Protein AF-A0A7W1MX63-F1 (afdb_monomer_lite)

Radius of gyration: 21.98 Å; chains: 1; bounding box: 81×30×54 Å

Structure (mmCIF, N/CA/C/O backbone):
data_AF-A0A7W1MX63-F1
#
_entry.id   AF-A0A7W1MX63-F1
#
loop_
_atom_site.group_PDB
_atom_site.id
_atom_site.type_symbol
_atom_site.label_atom_id
_atom_site.label_alt_id
_atom_site.label_comp_id
_atom_site.label_asym_id
_atom_site.label_entity_id
_atom_site.label_seq_id
_atom_site.pdbx_PDB_ins_code
_atom_site.Cartn_x
_atom_site.Cartn_y
_atom_site.Cartn_z
_atom_site.occupancy
_atom_site.B_iso_or_equiv
_atom_site.auth_seq_id
_atom_site.auth_comp_id
_atom_site.auth_asym_id
_atom_site.auth_atom_id
_atom_site.pdbx_PDB_model_num
ATOM 1 N N . MET A 1 1 ? -52.828 15.210 -27.576 1.00 44.75 1 MET A N 1
ATOM 2 C CA . MET A 1 1 ? -51.538 14.901 -28.230 1.00 44.75 1 MET A CA 1
ATOM 3 C C . MET A 1 1 ? -50.429 15.650 -27.501 1.00 44.75 1 MET A C 1
ATOM 5 O O . MET A 1 1 ? -50.121 16.774 -27.858 1.00 44.75 1 MET A O 1
ATOM 9 N N . THR A 1 2 ? -49.878 15.075 -26.434 1.00 44.41 2 THR A N 1
ATOM 10 C CA . THR A 1 2 ? -48.721 15.633 -25.712 1.00 44.41 2 THR A CA 1
ATOM 11 C C . THR A 1 2 ? -47.810 14.470 -25.340 1.00 44.41 2 THR A C 1
ATOM 13 O O . THR A 1 2 ? -47.939 13.850 -24.288 1.00 44.41 2 THR A O 1
ATOM 16 N N . SER A 1 3 ? -46.927 14.113 -26.271 1.00 51.38 3 SER A N 1
ATOM 17 C CA . SER A 1 3 ? -45.880 13.119 -26.062 1.00 51.38 3 SER A CA 1
ATOM 18 C C . SER A 1 3 ? -44.872 13.672 -25.058 1.00 51.38 3 SER A C 1
ATOM 20 O O . SER A 1 3 ? -44.041 14.517 -25.395 1.00 51.38 3 SER A O 1
ATOM 22 N N . ARG A 1 4 ? -44.948 13.215 -23.807 1.00 51.06 4 ARG A N 1
ATOM 23 C CA . ARG A 1 4 ? -43.861 13.406 -22.847 1.00 51.06 4 ARG A CA 1
ATOM 24 C C . ARG A 1 4 ? -42.685 12.553 -23.316 1.00 51.06 4 ARG A C 1
ATOM 26 O O . ARG A 1 4 ? -42.723 11.334 -23.194 1.00 51.06 4 ARG A O 1
ATOM 33 N N . LEU A 1 5 ? -41.667 13.201 -23.875 1.00 55.06 5 LEU A N 1
ATOM 34 C CA . LEU A 1 5 ? -40.335 12.626 -24.033 1.00 55.06 5 LEU A CA 1
ATOM 35 C C . LEU A 1 5 ? -39.813 12.299 -22.630 1.00 55.06 5 LEU A C 1
ATOM 37 O O . LEU A 1 5 ? -39.314 13.169 -21.919 1.00 55.06 5 LEU A O 1
ATOM 41 N N . ALA A 1 6 ? -40.000 11.053 -22.205 1.00 54.88 6 ALA A N 1
ATOM 42 C CA . ALA A 1 6 ? -39.314 10.496 -21.056 1.00 54.88 6 ALA A CA 1
ATOM 43 C C . ALA A 1 6 ? -37.842 10.345 -21.451 1.00 54.88 6 ALA A C 1
ATOM 45 O O . ALA A 1 6 ? -37.455 9.348 -22.053 1.00 54.88 6 ALA A O 1
ATOM 46 N N . MET A 1 7 ? -37.028 11.371 -21.191 1.00 59.34 7 MET A N 1
ATOM 47 C CA . MET A 1 7 ? -35.582 11.200 -21.277 1.00 59.34 7 MET A CA 1
ATOM 48 C C . MET A 1 7 ? -35.195 10.131 -20.249 1.00 59.34 7 MET A C 1
ATOM 50 O O . MET A 1 7 ? -35.542 10.292 -19.073 1.00 59.34 7 MET A O 1
ATOM 54 N N . PRO A 1 8 ? -34.511 9.041 -20.641 1.00 63.66 8 PRO A N 1
ATOM 55 C CA . PRO A 1 8 ? -33.882 8.181 -19.659 1.00 63.66 8 PRO A CA 1
ATOM 56 C C . PRO A 1 8 ? -32.870 9.062 -18.936 1.00 63.66 8 PRO A C 1
ATOM 58 O O . PRO A 1 8 ? -31.975 9.631 -19.559 1.00 63.66 8 PRO A O 1
ATOM 61 N N . VAL A 1 9 ? -33.061 9.259 -17.634 1.00 65.06 9 VAL A N 1
ATOM 62 C CA . VAL A 1 9 ? -32.111 10.001 -16.810 1.00 65.06 9 VAL A CA 1
ATOM 63 C C . VAL A 1 9 ? -30.852 9.142 -16.765 1.00 65.06 9 VAL A C 1
ATOM 65 O O . VAL A 1 9 ? -30.751 8.221 -15.956 1.00 65.06 9 VAL A O 1
ATOM 68 N N . VAL A 1 10 ? -29.941 9.361 -17.716 1.00 65.69 10 VAL A N 1
ATOM 69 C CA . VAL A 1 10 ? -28.659 8.662 -17.772 1.00 65.69 10 VAL A CA 1
ATOM 70 C C . VAL A 1 10 ? -27.936 9.039 -16.492 1.00 65.69 10 VAL A C 1
ATOM 72 O O . VAL A 1 10 ? -27.539 10.190 -16.306 1.00 65.69 10 VAL A O 1
ATOM 75 N N . ARG A 1 11 ? -27.841 8.090 -15.561 1.00 77.38 11 ARG A N 1
ATOM 76 C CA . ARG A 1 11 ? -27.135 8.333 -14.309 1.00 77.38 11 ARG A CA 1
ATOM 77 C C . ARG A 1 11 ? -25.667 8.610 -14.615 1.00 77.38 11 ARG A C 1
ATOM 79 O O . ARG A 1 11 ? -25.066 7.928 -15.445 1.00 77.38 11 ARG A O 1
ATOM 86 N N . LEU A 1 12 ? -25.107 9.599 -13.921 1.00 79.69 12 LEU A N 1
ATOM 87 C CA . LEU A 1 12 ? -23.727 10.064 -14.085 1.00 79.69 12 LEU A CA 1
ATOM 88 C C . LEU A 1 12 ? -22.713 8.905 -14.038 1.00 79.69 12 LEU A C 1
ATOM 90 O O . LEU A 1 12 ? -21.753 8.903 -14.803 1.00 79.69 12 LEU A O 1
ATOM 94 N N . GLU A 1 13 ? -22.980 7.886 -13.216 1.00 81.31 13 GLU A N 1
ATOM 95 C CA . GLU A 1 13 ? -22.188 6.653 -13.112 1.00 81.31 13 GLU A CA 1
ATOM 96 C C . GLU A 1 13 ? -21.976 5.937 -14.458 1.00 81.31 13 GLU A C 1
ATOM 98 O O . GLU A 1 13 ? -20.852 5.549 -14.773 1.00 81.31 13 GLU A O 1
ATOM 103 N N . TYR A 1 14 ? -23.003 5.835 -15.307 1.00 84.06 14 TYR A N 1
ATOM 104 C CA . TYR A 1 14 ? -22.885 5.170 -16.611 1.00 84.06 14 TYR A CA 1
ATOM 105 C C . TYR A 1 14 ? -22.049 5.975 -17.605 1.00 84.06 14 TYR A C 1
ATOM 107 O O . TYR A 1 14 ? -21.337 5.402 -18.428 1.00 84.06 14 TYR A O 1
ATOM 115 N N . LEU A 1 15 ? -22.116 7.305 -17.519 1.00 84.12 15 LEU A N 1
ATOM 116 C CA . LEU A 1 15 ? -21.371 8.203 -18.398 1.00 84.12 15 LEU A CA 1
ATOM 117 C C . LEU A 1 15 ? -19.870 8.141 -18.077 1.00 84.12 15 LEU A C 1
ATOM 119 O O . LEU A 1 15 ? -19.050 8.054 -18.988 1.00 84.12 15 LEU A O 1
ATOM 123 N N . VAL A 1 16 ? -19.517 8.084 -16.787 1.00 84.12 16 VAL A N 1
ATOM 124 C CA . VAL A 1 16 ? -18.129 7.901 -16.331 1.00 84.12 16 VAL A CA 1
ATOM 125 C C . VAL A 1 16 ? -17.561 6.568 -16.821 1.00 84.12 16 VAL A C 1
ATOM 127 O O . VAL A 1 16 ? -16.471 6.545 -17.391 1.00 84.12 16 VAL A O 1
ATOM 130 N N . VAL A 1 17 ? -18.311 5.470 -16.672 1.00 84.81 17 VAL A N 1
ATOM 131 C CA . VAL A 1 17 ? -17.879 4.143 -17.147 1.00 84.81 17 VAL A CA 1
ATOM 132 C C . VAL A 1 17 ? -17.703 4.125 -18.668 1.00 84.81 17 VAL A C 1
ATOM 134 O O . VAL A 1 17 ? -16.716 3.582 -19.158 1.00 84.81 17 VAL A O 1
ATOM 137 N N . ALA A 1 18 ? -18.609 4.752 -19.423 1.00 84.38 18 ALA A N 1
ATOM 138 C CA . ALA A 1 18 ? -18.530 4.799 -20.883 1.00 84.38 18 ALA A CA 1
ATOM 139 C C . ALA A 1 18 ? -17.322 5.606 -21.389 1.00 84.38 18 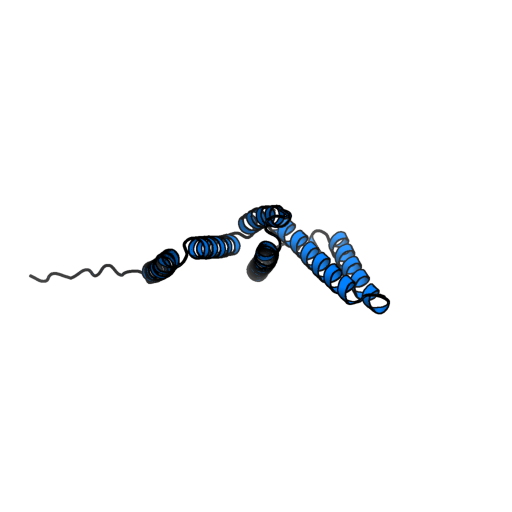ALA A C 1
ATOM 141 O O . ALA A 1 18 ? -16.619 5.158 -22.295 1.00 84.38 18 ALA A O 1
ATOM 142 N N . VAL A 1 19 ? -17.047 6.770 -20.790 1.00 86.75 19 VAL A N 1
ATOM 143 C CA . VAL A 1 19 ? -15.874 7.601 -21.123 1.00 86.75 19 VAL A CA 1
ATOM 144 C C . VAL A 1 19 ? -14.583 6.854 -20.803 1.00 86.75 19 VAL A C 1
ATOM 146 O O . VAL A 1 19 ? -13.650 6.850 -21.605 1.00 86.75 19 VAL A O 1
ATOM 149 N N . PHE A 1 20 ? -14.544 6.183 -19.653 1.00 84.69 20 PHE A N 1
ATOM 150 C CA . PHE A 1 20 ? -13.399 5.383 -19.252 1.00 84.69 20 PHE A CA 1
ATOM 151 C C . PHE A 1 20 ? -13.161 4.203 -20.209 1.00 84.69 20 PHE A C 1
ATOM 153 O O . PHE A 1 20 ? -12.045 4.014 -20.690 1.00 84.69 20 PHE A O 1
ATOM 160 N N . ALA A 1 21 ? -14.214 3.461 -20.562 1.00 85.12 21 ALA A N 1
ATOM 161 C CA . ALA A 1 21 ? -14.136 2.362 -21.523 1.00 85.12 21 ALA A CA 1
ATOM 162 C C . ALA A 1 21 ? -13.663 2.831 -22.909 1.00 85.12 21 ALA A C 1
ATOM 164 O O . ALA A 1 21 ? -12.854 2.156 -23.541 1.00 85.12 21 ALA A O 1
ATOM 165 N N . LEU A 1 22 ? -14.114 4.006 -23.363 1.00 88.12 22 LEU A N 1
ATOM 166 C CA . LEU A 1 22 ? -13.632 4.619 -24.603 1.00 88.12 22 LEU A CA 1
ATOM 167 C C . LEU A 1 22 ? -12.142 4.966 -24.530 1.00 88.12 22 LEU A C 1
ATOM 169 O O . LEU A 1 22 ? -11.412 4.662 -25.468 1.00 88.12 22 LEU A O 1
ATOM 173 N N . A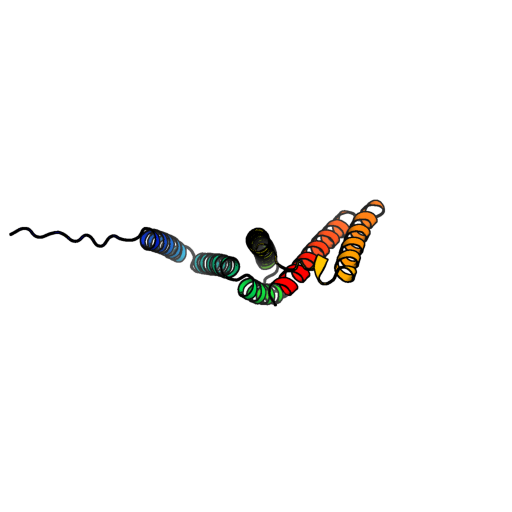LA A 1 23 ? -11.676 5.560 -23.429 1.00 85.94 23 ALA A N 1
ATOM 174 C CA . ALA A 1 23 ? -10.263 5.894 -23.251 1.00 85.94 23 ALA A CA 1
ATOM 175 C C . ALA A 1 23 ? -9.370 4.642 -23.274 1.00 85.94 23 ALA A C 1
ATOM 177 O O . ALA A 1 23 ? -8.360 4.621 -23.976 1.00 85.94 23 ALA A O 1
ATOM 178 N N . VAL A 1 24 ? -9.775 3.577 -22.573 1.00 86.62 24 VAL A N 1
ATOM 179 C CA . VAL A 1 24 ? -9.068 2.285 -22.587 1.00 86.62 24 VAL A CA 1
ATOM 180 C C . VAL A 1 24 ? -9.108 1.647 -23.979 1.00 86.62 24 VAL A C 1
ATOM 182 O O . VAL A 1 24 ? -8.089 1.146 -24.449 1.00 86.62 24 VAL A O 1
ATOM 185 N N . GLY A 1 25 ? -10.249 1.704 -24.672 1.00 84.19 25 GLY A N 1
ATOM 186 C CA . GLY A 1 25 ? -10.399 1.174 -26.030 1.00 84.19 25 GLY A CA 1
ATOM 187 C C . GLY A 1 25 ? -9.532 1.897 -27.065 1.00 84.19 25 GLY A C 1
ATOM 188 O O . GLY A 1 25 ? -8.923 1.250 -27.913 1.00 84.19 25 GLY A O 1
ATOM 189 N N . LEU A 1 26 ? -9.416 3.225 -26.973 1.00 88.62 26 LEU A N 1
ATOM 190 C CA . LEU A 1 26 ? -8.502 4.009 -27.812 1.00 88.62 26 LEU A CA 1
ATOM 191 C C . LEU A 1 26 ? -7.042 3.647 -27.537 1.00 88.62 26 LEU A C 1
ATOM 193 O O . LEU A 1 26 ? -6.252 3.500 -28.467 1.00 88.62 26 LEU A O 1
ATOM 197 N N . LEU A 1 27 ? -6.700 3.465 -26.265 1.00 86.31 27 LEU A N 1
ATOM 198 C CA . LEU A 1 27 ? -5.356 3.100 -25.844 1.00 86.31 27 LEU A CA 1
ATOM 199 C C . LEU A 1 27 ? -4.980 1.680 -26.311 1.00 86.31 27 LEU A C 1
ATOM 201 O O . LEU A 1 27 ? -3.855 1.472 -26.760 1.00 86.31 27 LEU A O 1
ATOM 205 N N . ALA A 1 28 ? -5.940 0.749 -26.339 1.00 86.88 28 ALA A N 1
ATOM 206 C CA . ALA A 1 28 ? -5.768 -0.592 -26.909 1.00 86.88 28 ALA A CA 1
ATOM 207 C C . ALA A 1 28 ? -5.492 -0.584 -28.420 1.00 86.88 28 ALA A C 1
ATOM 209 O O . ALA A 1 28 ? -4.840 -1.496 -28.926 1.00 86.88 28 ALA A O 1
ATOM 210 N N . GLY A 1 29 ? -5.965 0.440 -29.138 1.00 86.19 29 GLY A N 1
ATOM 211 C CA . GLY A 1 29 ? -5.657 0.637 -30.555 1.00 86.19 29 GLY A CA 1
ATOM 212 C C . GLY A 1 29 ? -4.213 1.077 -30.820 1.00 86.19 29 GLY A C 1
ATOM 213 O O . GLY A 1 29 ? -3.721 0.871 -31.927 1.00 86.19 29 GLY A O 1
ATOM 214 N N . VAL A 1 30 ? -3.536 1.665 -29.826 1.00 91.31 30 VAL A N 1
ATOM 215 C CA . VAL A 1 30 ? -2.129 2.092 -29.920 1.00 91.31 30 VAL A CA 1
ATOM 216 C C . VAL A 1 30 ? -1.198 0.984 -29.434 1.00 91.31 30 VAL A C 1
ATOM 218 O O . VAL A 1 30 ? -0.289 0.589 -30.158 1.00 91.31 30 VAL A O 1
ATOM 221 N N . ASP A 1 31 ? -1.436 0.479 -28.220 1.00 87.88 31 ASP A N 1
ATOM 222 C CA . ASP A 1 31 ? -0.669 -0.609 -27.617 1.00 87.88 31 ASP A CA 1
ATOM 223 C C . ASP A 1 31 ? -1.607 -1.513 -26.787 1.00 87.88 31 ASP A C 1
ATOM 225 O O . ASP A 1 31 ? -2.132 -1.089 -25.747 1.00 87.88 31 ASP A O 1
ATOM 229 N N . PRO A 1 32 ? -1.831 -2.771 -27.214 1.00 86.00 32 PRO A N 1
ATOM 230 C CA . PRO A 1 32 ? -2.732 -3.682 -26.516 1.00 86.00 32 PRO A CA 1
ATOM 231 C C . PRO A 1 32 ? -2.195 -4.111 -25.144 1.00 86.00 32 PRO A C 1
ATOM 233 O O . PRO A 1 32 ? -2.985 -4.384 -24.238 1.00 86.00 32 PRO A O 1
ATOM 236 N N . VAL A 1 33 ? -0.871 -4.157 -24.962 1.00 83.69 33 VAL A N 1
ATOM 237 C CA . VAL A 1 33 ? -0.247 -4.530 -23.687 1.00 83.69 33 VAL A CA 1
ATOM 238 C C . VAL A 1 33 ? -0.469 -3.419 -22.671 1.00 83.69 33 VAL A C 1
ATOM 240 O O . VAL A 1 33 ? -0.895 -3.691 -21.548 1.00 83.69 33 VAL A O 1
ATOM 243 N N . LEU A 1 34 ? -0.268 -2.161 -23.073 1.00 80.94 34 LEU A N 1
ATOM 244 C CA . LEU A 1 34 ? -0.479 -1.010 -22.192 1.00 80.94 34 LEU A CA 1
ATOM 245 C C . LEU A 1 34 ? -1.945 -0.925 -21.738 1.00 80.94 34 LEU A C 1
ATOM 247 O O . LEU A 1 34 ? -2.215 -0.721 -20.553 1.00 80.94 34 LEU A O 1
ATOM 251 N N . ALA A 1 35 ? -2.899 -1.173 -22.641 1.00 84.19 35 ALA A N 1
ATOM 252 C CA . ALA A 1 35 ? -4.323 -1.203 -22.298 1.00 84.19 35 ALA A CA 1
ATOM 253 C C . ALA A 1 35 ? -4.665 -2.285 -21.269 1.00 84.19 35 ALA A C 1
ATOM 255 O O . ALA A 1 35 ? -5.427 -2.038 -20.328 1.00 84.19 35 ALA A O 1
ATOM 256 N N . LEU A 1 36 ? -4.083 -3.474 -21.426 1.00 83.00 36 LEU A N 1
ATOM 257 C CA . LEU A 1 36 ? -4.279 -4.589 -20.508 1.00 83.00 36 LEU A CA 1
ATOM 258 C C . LEU A 1 36 ? -3.694 -4.281 -19.124 1.00 83.00 36 LEU A C 1
ATOM 260 O O . LEU A 1 36 ? -4.380 -4.474 -18.120 1.00 83.00 36 LEU A O 1
ATOM 264 N N . VAL A 1 37 ? -2.480 -3.726 -19.066 1.00 82.69 37 VAL A N 1
ATOM 265 C CA . VAL A 1 37 ? -1.830 -3.315 -17.810 1.00 82.69 37 VAL A CA 1
ATOM 266 C C . VAL A 1 37 ? -2.657 -2.257 -17.082 1.00 82.69 37 VAL A C 1
ATOM 268 O O . VAL A 1 37 ? -2.930 -2.413 -15.895 1.00 82.69 37 VAL A O 1
ATOM 271 N N . VAL A 1 38 ? -3.115 -1.213 -17.779 1.00 83.38 38 VAL A N 1
ATOM 272 C CA . VAL A 1 38 ? -3.933 -0.144 -17.179 1.00 83.38 38 VAL A CA 1
ATOM 273 C C . VAL A 1 38 ? -5.256 -0.690 -16.646 1.00 83.38 38 VAL A C 1
ATOM 275 O O . VAL A 1 38 ? -5.668 -0.342 -15.540 1.00 83.38 38 VAL A O 1
ATOM 278 N N . THR A 1 39 ? -5.907 -1.576 -17.400 1.00 85.75 39 THR A N 1
ATOM 279 C CA . THR A 1 39 ? -7.180 -2.183 -16.991 1.00 85.75 39 THR A CA 1
ATOM 280 C C . THR A 1 39 ? -7.009 -3.063 -15.757 1.00 85.75 39 THR A C 1
ATOM 282 O O . THR A 1 39 ? -7.792 -2.953 -14.815 1.00 85.75 39 THR A O 1
ATOM 285 N N . LEU A 1 40 ? -5.970 -3.904 -15.728 1.00 84.69 40 LEU A N 1
ATOM 286 C CA . LEU A 1 40 ? -5.665 -4.750 -14.574 1.00 84.69 40 LEU A CA 1
ATOM 287 C C . LEU A 1 40 ? -5.276 -3.923 -13.349 1.00 84.69 40 LEU A C 1
ATOM 289 O O . LEU A 1 40 ? -5.777 -4.192 -12.260 1.00 84.69 40 LEU A O 1
ATOM 293 N N . ALA A 1 41 ? -4.438 -2.898 -13.519 1.00 83.06 41 ALA A N 1
ATOM 294 C CA . ALA A 1 41 ? -4.031 -2.013 -12.433 1.00 83.06 41 ALA A CA 1
ATOM 295 C C . ALA A 1 41 ? -5.239 -1.291 -11.821 1.00 83.06 41 ALA A C 1
ATOM 297 O O . ALA A 1 41 ? -5.400 -1.273 -10.603 1.00 83.06 41 ALA A O 1
ATOM 298 N N . LEU A 1 42 ? -6.133 -0.752 -12.652 1.00 85.75 42 LEU A N 1
ATOM 299 C CA . LEU A 1 42 ? -7.347 -0.094 -12.171 1.00 85.75 42 LEU A CA 1
ATOM 300 C C . LEU A 1 42 ? -8.341 -1.078 -11.555 1.00 85.75 42 LEU A C 1
ATOM 302 O O . LEU A 1 42 ? -8.932 -0.768 -10.524 1.00 85.75 42 LEU A O 1
ATOM 306 N N . GLY A 1 43 ? -8.481 -2.278 -12.120 1.00 86.06 43 GLY A N 1
ATOM 307 C CA . GLY A 1 43 ? -9.261 -3.354 -11.513 1.00 86.06 43 GLY A CA 1
ATOM 308 C C . GLY A 1 43 ? -8.746 -3.710 -10.118 1.00 86.06 43 GLY A C 1
ATOM 309 O O . GLY A 1 43 ? -9.523 -3.734 -9.167 1.00 86.06 43 GLY A O 1
ATOM 310 N N . PHE A 1 44 ? -7.431 -3.895 -9.971 1.00 83.62 44 PHE A N 1
ATOM 311 C CA . PHE A 1 44 ? -6.788 -4.132 -8.680 1.00 83.62 44 PHE A CA 1
ATOM 312 C C . PHE A 1 44 ? -7.051 -2.989 -7.694 1.00 83.62 44 PHE A C 1
ATOM 314 O O . PHE A 1 44 ? -7.393 -3.253 -6.542 1.00 83.62 44 PHE A O 1
ATOM 321 N N . VAL A 1 45 ? -6.954 -1.731 -8.139 1.00 84.25 45 VAL A N 1
ATOM 322 C CA . VAL A 1 45 ? -7.227 -0.560 -7.292 1.00 84.25 45 VAL A CA 1
ATOM 323 C C . VAL A 1 45 ? -8.658 -0.571 -6.776 1.00 84.25 45 VAL A C 1
ATOM 325 O O . VAL A 1 45 ? -8.877 -0.461 -5.571 1.00 84.25 45 VAL A O 1
ATOM 328 N N . LEU A 1 46 ? -9.630 -0.733 -7.672 1.00 86.69 46 LEU A N 1
ATOM 329 C CA . LEU A 1 46 ? -11.046 -0.721 -7.318 1.00 86.69 46 LEU A CA 1
ATOM 330 C C . LEU A 1 46 ? -11.400 -1.875 -6.377 1.00 86.69 46 LEU A C 1
ATOM 332 O O . LEU A 1 46 ? -12.092 -1.661 -5.385 1.00 86.69 46 LEU A O 1
ATOM 336 N N . VAL A 1 47 ? -10.888 -3.077 -6.651 1.00 87.12 47 VAL A N 1
ATOM 337 C CA . VAL A 1 47 ? -11.113 -4.258 -5.808 1.00 87.12 47 VAL A CA 1
ATOM 338 C C . VAL A 1 47 ? -10.476 -4.081 -4.431 1.00 87.12 47 VAL A C 1
ATOM 340 O O . VAL A 1 47 ? -11.135 -4.332 -3.430 1.00 87.12 47 VAL A O 1
ATOM 343 N N . THR A 1 48 ? -9.239 -3.587 -4.363 1.00 83.19 48 THR A N 1
ATOM 344 C CA . THR A 1 48 ? -8.522 -3.372 -3.094 1.00 83.19 48 THR A CA 1
ATOM 345 C C . THR A 1 48 ? -9.164 -2.281 -2.238 1.00 83.19 48 THR A C 1
ATOM 347 O O . THR A 1 48 ? -9.123 -2.359 -1.012 1.00 83.19 48 THR A O 1
ATOM 350 N N . MET A 1 49 ? -9.752 -1.257 -2.867 1.00 81.06 49 MET A N 1
ATOM 351 C CA . MET A 1 49 ? -10.531 -0.218 -2.182 1.00 81.06 49 MET A CA 1
ATOM 352 C C . MET A 1 49 ? -11.890 -0.735 -1.691 1.00 81.06 49 MET A C 1
ATOM 354 O O . MET A 1 49 ? -12.396 -0.247 -0.685 1.00 81.06 49 MET A O 1
ATOM 358 N N . ALA A 1 50 ? -12.495 -1.688 -2.404 1.00 85.06 50 ALA A N 1
ATOM 359 C CA . ALA A 1 50 ? -13.781 -2.273 -2.035 1.00 85.06 50 ALA A CA 1
ATOM 360 C C . ALA A 1 50 ? -13.649 -3.315 -0.914 1.00 85.06 50 ALA A C 1
ATOM 362 O O . ALA A 1 50 ? -14.481 -3.347 -0.010 1.00 85.06 50 ALA A O 1
ATOM 363 N N . ASP A 1 51 ? -12.610 -4.151 -0.974 1.00 83.56 51 ASP A N 1
ATOM 364 C CA . ASP A 1 51 ? -12.322 -5.184 0.014 1.00 83.56 51 ASP A CA 1
ATOM 365 C C . ASP A 1 51 ? -10.804 -5.371 0.177 1.00 83.56 51 ASP A C 1
ATOM 367 O O . ASP A 1 51 ? -10.100 -5.876 -0.707 1.00 83.56 51 ASP A O 1
ATOM 371 N N . VAL A 1 52 ? -10.301 -4.978 1.350 1.00 83.88 52 VAL A N 1
ATOM 372 C CA . VAL A 1 52 ? -8.882 -5.085 1.717 1.00 83.88 52 VAL A CA 1
ATOM 373 C C . VAL A 1 52 ? -8.423 -6.549 1.719 1.00 83.88 52 VAL A C 1
ATOM 375 O O . VAL A 1 52 ? -7.278 -6.826 1.369 1.00 83.88 52 VAL A O 1
ATOM 378 N N . THR A 1 53 ? -9.303 -7.499 2.038 1.00 86.06 53 THR A N 1
ATOM 379 C CA . THR A 1 53 ? -8.996 -8.938 2.059 1.00 86.06 53 THR A CA 1
ATOM 380 C C . THR A 1 53 ? -8.700 -9.447 0.657 1.00 86.06 53 THR A C 1
ATOM 382 O O . THR A 1 53 ? -7.684 -10.104 0.428 1.00 86.06 53 THR A O 1
ATOM 385 N N . VAL A 1 54 ? -9.550 -9.098 -0.312 1.00 86.81 54 VAL A N 1
ATOM 386 C CA . VAL A 1 54 ? -9.341 -9.485 -1.713 1.00 86.81 54 VAL A CA 1
ATOM 387 C C . VAL A 1 54 ? -8.090 -8.804 -2.266 1.00 86.81 54 VAL A C 1
ATOM 389 O O . VAL A 1 54 ? -7.278 -9.455 -2.928 1.00 86.81 54 VAL A O 1
ATOM 392 N N . GLY A 1 55 ? -7.888 -7.523 -1.940 1.00 86.50 55 GLY A N 1
ATOM 393 C CA . GLY A 1 55 ? -6.667 -6.795 -2.285 1.00 86.50 55 GLY A CA 1
ATOM 394 C C . GLY A 1 55 ? -5.402 -7.458 -1.732 1.00 86.50 55 GLY A C 1
ATOM 395 O O . GLY A 1 55 ? -4.422 -7.614 -2.458 1.00 86.50 55 GLY A O 1
ATOM 396 N N . LEU A 1 56 ? -5.437 -7.927 -0.481 1.00 87.75 56 LEU A N 1
ATOM 397 C CA . LEU A 1 56 ? -4.345 -8.660 0.162 1.00 87.75 56 LEU A CA 1
ATOM 398 C C . LEU A 1 56 ? -4.060 -9.991 -0.547 1.00 87.75 56 LEU A C 1
ATOM 400 O O . LEU A 1 56 ? -2.898 -10.303 -0.807 1.00 87.75 56 LEU A O 1
ATOM 404 N N . CYS A 1 57 ? -5.095 -10.757 -0.906 1.00 88.88 57 CYS A N 1
ATOM 405 C CA . CYS A 1 57 ? -4.929 -12.006 -1.654 1.00 88.88 57 CYS A CA 1
ATOM 406 C C . CYS A 1 57 ? -4.288 -11.773 -3.029 1.00 88.88 57 CYS A C 1
ATOM 408 O O . CYS A 1 57 ? -3.372 -12.498 -3.416 1.00 88.88 57 CYS A O 1
ATOM 410 N N . LEU A 1 58 ? -4.737 -10.750 -3.763 1.00 89.00 58 LEU A N 1
ATOM 411 C CA . LEU A 1 58 ? -4.157 -10.391 -5.058 1.00 89.00 58 LEU A CA 1
ATOM 412 C C . LEU A 1 58 ? -2.715 -9.895 -4.910 1.00 89.00 58 LEU A C 1
ATOM 414 O O . LEU A 1 58 ? -1.850 -10.290 -5.689 1.00 89.00 58 LEU A O 1
ATOM 418 N N . PHE A 1 59 ? -2.436 -9.081 -3.891 1.00 88.50 59 PHE A N 1
ATOM 419 C CA . PHE A 1 59 ? -1.084 -8.620 -3.596 1.00 88.50 59 PHE A CA 1
ATOM 420 C C . PHE A 1 59 ? -0.139 -9.788 -3.290 1.00 88.50 59 PHE A C 1
ATOM 422 O O . PHE A 1 59 ? 0.967 -9.822 -3.820 1.00 88.50 59 PHE A O 1
ATOM 429 N N . ALA A 1 60 ? -0.584 -10.790 -2.525 1.00 88.44 60 ALA A N 1
ATOM 430 C CA . ALA A 1 60 ? 0.208 -11.992 -2.277 1.00 88.44 60 ALA A CA 1
ATOM 431 C C . ALA A 1 60 ? 0.597 -12.700 -3.590 1.00 88.44 60 ALA A C 1
ATOM 433 O O . ALA A 1 60 ? 1.759 -13.059 -3.773 1.00 88.44 60 ALA A O 1
ATOM 434 N N . LEU A 1 61 ? -0.326 -12.827 -4.550 1.00 88.56 61 LEU A N 1
ATOM 435 C CA . LEU A 1 61 ? -0.011 -13.380 -5.874 1.00 88.56 61 LEU A CA 1
ATOM 436 C C . LEU A 1 61 ? 0.994 -12.512 -6.642 1.00 88.56 61 LEU A C 1
ATOM 438 O O . LEU A 1 61 ? 1.924 -13.049 -7.242 1.00 88.56 61 LEU A O 1
ATOM 442 N N . LEU A 1 62 ? 0.851 -11.184 -6.592 1.00 86.38 62 LEU A N 1
ATOM 443 C CA . LEU A 1 62 ? 1.798 -10.263 -7.230 1.00 86.38 62 LEU A CA 1
ATOM 444 C C . LEU A 1 62 ? 3.209 -10.413 -6.657 1.00 86.38 62 LEU A C 1
ATOM 446 O O . LEU A 1 62 ? 4.164 -10.462 -7.426 1.00 86.38 62 LEU A O 1
ATOM 450 N N . THR A 1 63 ? 3.347 -10.576 -5.337 1.00 84.75 63 THR A N 1
ATOM 451 C CA . THR A 1 63 ? 4.668 -10.779 -4.720 1.00 84.75 63 THR A CA 1
ATOM 452 C C . THR A 1 63 ? 5.353 -12.061 -5.188 1.00 84.75 63 THR A C 1
ATOM 454 O O . THR A 1 63 ? 6.571 -12.074 -5.311 1.00 84.75 63 THR A O 1
ATOM 457 N N . PHE A 1 64 ? 4.601 -13.121 -5.510 1.00 84.25 64 PHE A N 1
ATOM 458 C CA . PHE A 1 64 ? 5.174 -14.327 -6.119 1.00 84.25 64 PHE A CA 1
ATOM 459 C C . PHE A 1 64 ? 5.682 -14.073 -7.538 1.00 84.25 64 PHE A C 1
ATOM 461 O O . PHE A 1 64 ? 6.749 -14.564 -7.899 1.00 84.25 64 PHE A O 1
ATOM 468 N N . VAL A 1 65 ? 4.928 -13.316 -8.340 1.00 83.69 65 VAL A N 1
ATOM 469 C CA . VAL A 1 65 ? 5.324 -12.963 -9.713 1.00 83.69 65 VAL A CA 1
ATOM 470 C C . VAL A 1 65 ? 6.586 -12.101 -9.712 1.00 83.69 65 VAL A C 1
ATOM 472 O O . VAL A 1 65 ? 7.446 -12.294 -10.564 1.00 83.69 65 VAL A O 1
ATOM 475 N N . ASP A 1 66 ? 6.730 -11.214 -8.728 1.00 82.88 66 ASP A N 1
ATOM 476 C CA . ASP A 1 66 ? 7.903 -10.349 -8.555 1.00 82.88 66 ASP A CA 1
ATOM 477 C C . ASP A 1 66 ? 9.204 -11.114 -8.272 1.00 82.88 66 ASP A C 1
ATOM 479 O O . ASP A 1 66 ? 10.285 -10.585 -8.476 1.00 82.88 66 ASP A O 1
ATOM 483 N N . GLN A 1 67 ? 9.126 -12.367 -7.814 1.00 82.31 67 GLN A N 1
ATOM 484 C CA . GLN A 1 67 ? 10.310 -13.208 -7.598 1.00 82.31 67 GLN A CA 1
ATOM 485 C C . GLN A 1 67 ? 10.781 -13.922 -8.876 1.00 82.31 67 GLN A C 1
ATOM 487 O O . GLN A 1 67 ? 11.741 -14.695 -8.831 1.00 82.31 67 GLN A O 1
ATOM 492 N N . LEU A 1 68 ? 10.094 -13.736 -10.011 1.00 81.12 68 LEU A N 1
ATOM 493 C CA . LEU A 1 68 ? 10.457 -14.376 -11.271 1.00 81.12 68 LEU A CA 1
ATOM 494 C C . LEU A 1 68 ? 11.563 -13.576 -11.987 1.00 81.12 68 LEU A C 1
ATOM 496 O O . LEU A 1 68 ? 11.299 -12.459 -12.431 1.00 81.12 68 LEU A O 1
ATOM 500 N N . PRO A 1 69 ? 12.748 -14.172 -12.255 1.00 72.81 69 PRO A N 1
ATOM 501 C CA . PRO A 1 69 ? 13.904 -13.465 -12.834 1.00 72.81 69 PRO A CA 1
ATOM 502 C C . PRO A 1 69 ? 13.677 -12.859 -14.228 1.00 72.81 69 PRO A C 1
ATOM 504 O O . PRO A 1 69 ? 14.511 -12.128 -14.745 1.00 72.81 69 PRO A O 1
ATOM 507 N N . GLN A 1 70 ? 12.583 -13.232 -14.894 1.00 74.69 70 GLN A N 1
ATOM 508 C CA . GLN A 1 70 ? 12.271 -12.825 -16.265 1.00 74.69 70 GLN A CA 1
ATOM 509 C C . GLN A 1 70 ? 11.544 -11.469 -16.330 1.00 74.69 70 GLN A C 1
ATOM 511 O O . GLN A 1 70 ? 11.310 -10.975 -17.431 1.00 74.69 70 GLN A O 1
ATOM 516 N N . LEU A 1 71 ? 11.153 -10.891 -15.184 1.00 66.44 71 LEU A N 1
ATOM 517 C CA . LEU A 1 71 ? 10.267 -9.718 -15.095 1.00 66.44 71 LEU A CA 1
ATOM 518 C C . LEU A 1 71 ? 10.811 -8.572 -14.209 1.00 66.44 71 LEU A C 1
ATOM 520 O O . LEU A 1 71 ? 10.104 -7.578 -14.028 1.00 66.44 71 LEU A O 1
ATOM 524 N N . ASP A 1 72 ? 12.055 -8.688 -13.726 1.00 60.41 72 ASP A N 1
ATOM 525 C CA . ASP A 1 72 ? 12.653 -7.895 -12.630 1.00 60.41 72 ASP A CA 1
ATOM 526 C C . ASP A 1 72 ? 12.457 -6.368 -12.735 1.00 60.41 72 ASP A C 1
ATOM 528 O O . ASP A 1 72 ? 12.065 -5.718 -11.765 1.00 60.41 72 ASP A O 1
ATOM 532 N N . ASP A 1 73 ? 12.691 -5.760 -13.902 1.00 64.50 73 ASP A N 1
ATOM 533 C CA . ASP A 1 73 ? 12.731 -4.291 -13.995 1.00 64.50 73 ASP A CA 1
ATOM 534 C C . ASP A 1 73 ? 11.344 -3.628 -13.910 1.00 64.50 73 ASP A C 1
ATOM 536 O O . ASP A 1 73 ? 11.204 -2.523 -13.382 1.00 64.50 73 ASP A O 1
ATOM 540 N N . ALA A 1 74 ? 10.297 -4.289 -14.415 1.00 65.56 74 ALA A N 1
ATOM 541 C CA . ALA A 1 74 ? 8.939 -3.739 -14.439 1.00 65.56 74 ALA A CA 1
ATOM 542 C C . ALA A 1 74 ? 8.079 -4.223 -13.259 1.00 65.56 74 ALA A C 1
ATOM 544 O O . ALA A 1 74 ? 7.186 -3.497 -12.805 1.00 65.56 74 ALA A O 1
ATOM 545 N N . SER A 1 75 ? 8.338 -5.429 -12.742 1.00 67.69 75 SER A N 1
ATOM 546 C CA . SER A 1 75 ? 7.560 -6.018 -11.648 1.00 67.69 75 SER A CA 1
ATOM 547 C C . SER A 1 75 ? 7.815 -5.321 -10.312 1.00 67.69 75 SER A C 1
ATOM 549 O O . SER A 1 75 ? 6.863 -5.078 -9.566 1.00 67.69 75 SER A O 1
ATOM 551 N N . LEU A 1 76 ? 9.056 -4.883 -10.054 1.00 70.56 76 LEU A N 1
ATOM 552 C CA . LEU A 1 76 ? 9.435 -4.250 -8.786 1.00 70.56 76 LEU A CA 1
ATOM 553 C C . LEU A 1 76 ? 8.610 -2.995 -8.492 1.00 70.56 76 LEU A C 1
ATOM 555 O O . LEU A 1 76 ? 8.191 -2.750 -7.356 1.00 70.56 76 LEU A O 1
ATOM 559 N N . TRP A 1 77 ? 8.378 -2.167 -9.513 1.00 76.38 77 TRP A N 1
ATOM 560 C CA . TRP A 1 77 ? 7.587 -0.948 -9.356 1.00 76.38 77 TRP A CA 1
ATOM 561 C C . TRP A 1 77 ? 6.121 -1.295 -9.129 1.00 76.38 77 TRP A C 1
ATOM 563 O O . TRP A 1 77 ? 5.501 -0.741 -8.221 1.00 76.38 77 TRP A O 1
ATOM 573 N N . LEU A 1 78 ? 5.587 -2.257 -9.885 1.00 78.50 78 LEU A N 1
ATOM 574 C CA . LEU A 1 78 ? 4.207 -2.708 -9.741 1.00 78.50 78 LEU A CA 1
ATOM 575 C C . LEU A 1 78 ? 3.929 -3.232 -8.326 1.00 78.50 78 LEU A C 1
ATOM 577 O O . LEU A 1 78 ? 2.949 -2.821 -7.708 1.00 78.50 78 LEU A O 1
ATOM 581 N N . THR A 1 79 ? 4.819 -4.062 -7.782 1.00 82.50 79 THR A N 1
ATOM 582 C CA . THR A 1 79 ? 4.687 -4.630 -6.434 1.00 82.50 79 THR A CA 1
ATOM 583 C C . THR A 1 79 ? 4.767 -3.546 -5.360 1.00 82.50 79 THR A C 1
ATOM 585 O O . THR A 1 79 ? 3.949 -3.521 -4.440 1.00 82.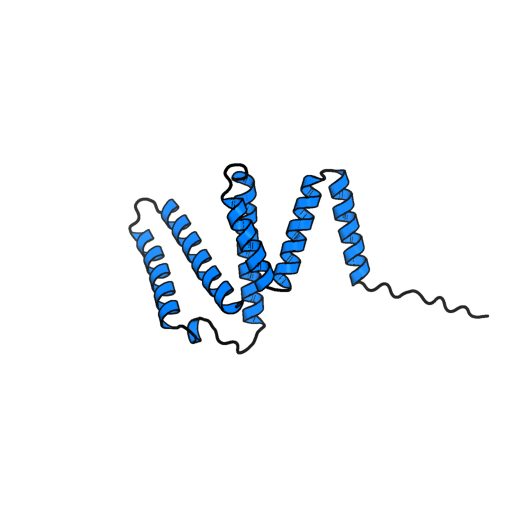50 79 THR A O 1
ATOM 588 N N . LYS A 1 80 ? 5.680 -2.575 -5.493 1.00 81.81 80 LYS A N 1
ATOM 589 C CA . LYS A 1 80 ? 5.763 -1.432 -4.566 1.00 81.81 80 LYS A CA 1
ATOM 590 C C . LYS A 1 80 ? 4.501 -0.567 -4.595 1.00 81.81 80 LYS A C 1
ATOM 592 O O . LYS A 1 80 ? 3.985 -0.218 -3.533 1.00 81.81 80 LYS A O 1
ATOM 597 N N . PHE A 1 81 ? 3.983 -0.251 -5.783 1.00 84.19 81 PHE A N 1
ATOM 598 C CA . PHE A 1 81 ? 2.742 0.514 -5.929 1.00 84.19 81 PHE A CA 1
ATOM 599 C C . PHE A 1 81 ? 1.534 -0.248 -5.379 1.00 84.19 81 PHE A C 1
ATOM 601 O O . PHE A 1 81 ? 0.729 0.332 -4.651 1.00 84.19 81 PHE A O 1
ATOM 608 N N . ALA A 1 82 ? 1.428 -1.545 -5.670 1.00 85.56 82 ALA A N 1
ATOM 609 C CA . ALA A 1 82 ? 0.349 -2.390 -5.174 1.00 85.56 82 ALA A CA 1
ATOM 610 C C . ALA A 1 82 ? 0.362 -2.491 -3.640 1.00 85.56 82 ALA A C 1
ATOM 612 O O . ALA A 1 82 ? -0.678 -2.326 -3.005 1.00 85.56 82 ALA A O 1
ATOM 613 N N . GLY A 1 83 ? 1.540 -2.680 -3.036 1.00 85.19 83 GLY A N 1
ATOM 614 C CA . GLY A 1 83 ? 1.701 -2.724 -1.582 1.00 85.19 83 GLY A CA 1
ATOM 615 C C . GLY A 1 83 ? 1.386 -1.386 -0.908 1.00 85.19 83 GLY A C 1
ATOM 616 O O . GLY A 1 83 ? 0.697 -1.355 0.112 1.00 85.19 83 GLY A O 1
ATOM 617 N N . ALA A 1 84 ? 1.822 -0.266 -1.497 1.00 86.44 84 ALA A N 1
ATOM 618 C CA . ALA A 1 84 ? 1.502 1.071 -0.995 1.00 86.44 84 ALA A CA 1
ATOM 619 C C . ALA A 1 84 ? -0.004 1.365 -1.059 1.00 86.44 84 ALA A C 1
ATOM 621 O O . ALA A 1 84 ? -0.575 1.903 -0.110 1.00 86.44 84 ALA A O 1
ATOM 622 N N . LEU A 1 85 ? -0.660 0.969 -2.152 1.00 87.00 85 LEU A N 1
ATOM 623 C CA . LEU A 1 85 ? -2.102 1.104 -2.305 1.00 87.00 85 LEU A CA 1
ATOM 624 C C . LEU A 1 85 ? -2.864 0.257 -1.283 1.00 87.00 85 LEU A C 1
ATOM 626 O O . LEU A 1 85 ? -3.827 0.738 -0.689 1.00 87.00 85 LEU A O 1
ATOM 630 N N . LEU A 1 86 ? -2.420 -0.980 -1.054 1.00 87.75 86 LEU A N 1
ATOM 631 C CA . LEU A 1 86 ? -3.003 -1.865 -0.052 1.00 87.75 86 LEU A CA 1
ATOM 632 C C . LEU A 1 86 ? -2.884 -1.259 1.354 1.00 87.75 86 LEU A C 1
ATOM 634 O O . LEU A 1 86 ? -3.870 -1.214 2.088 1.00 87.75 86 LEU A O 1
ATOM 638 N N . ALA A 1 87 ? -1.712 -0.722 1.705 1.00 86.00 87 ALA A N 1
ATOM 639 C CA . ALA A 1 87 ? -1.495 -0.034 2.975 1.00 86.00 87 ALA A CA 1
ATOM 640 C C . ALA A 1 87 ? -2.380 1.214 3.126 1.00 86.00 87 ALA A C 1
ATOM 642 O O . ALA A 1 87 ? -2.954 1.432 4.193 1.00 86.00 87 ALA A O 1
ATOM 643 N N . ALA A 1 88 ? -2.540 2.006 2.062 1.00 86.12 88 ALA A N 1
ATOM 644 C CA . ALA A 1 88 ? -3.435 3.161 2.058 1.00 86.12 88 ALA A CA 1
ATOM 645 C C . ALA A 1 88 ? -4.912 2.750 2.208 1.00 86.12 88 ALA A C 1
ATOM 647 O O . ALA A 1 88 ? -5.640 3.371 2.982 1.00 86.12 88 ALA A O 1
ATOM 648 N N . SER A 1 89 ? -5.333 1.679 1.522 1.00 84.75 89 SER A N 1
ATOM 649 C CA . SER A 1 89 ? -6.684 1.105 1.628 1.00 84.75 89 SER A CA 1
ATOM 650 C C . SER A 1 89 ? -6.990 0.658 3.048 1.00 84.75 89 SER A C 1
ATOM 652 O O . SER A 1 89 ? -7.994 1.046 3.644 1.00 84.75 89 SER A O 1
ATOM 654 N N . TRP A 1 90 ? -6.068 -0.108 3.626 1.00 87.38 90 TRP A N 1
ATOM 655 C CA . TRP A 1 90 ? -6.163 -0.558 5.001 1.00 87.38 90 TRP A CA 1
ATOM 656 C C . TRP A 1 90 ? -6.238 0.618 5.975 1.00 87.38 90 TRP A C 1
ATOM 658 O O . TRP A 1 90 ? -7.103 0.635 6.848 1.00 87.38 90 TRP A O 1
ATOM 668 N N . PHE A 1 91 ? -5.382 1.629 5.808 1.00 84.94 91 PHE A N 1
ATOM 669 C CA . PHE A 1 91 ? -5.395 2.806 6.672 1.00 84.94 91 PHE A CA 1
ATOM 670 C C . PHE A 1 91 ? -6.730 3.555 6.589 1.00 84.94 91 PHE A C 1
ATOM 672 O O . PHE A 1 91 ? -7.288 3.928 7.620 1.00 84.94 91 PHE A O 1
ATOM 679 N N . ALA A 1 92 ? -7.285 3.719 5.384 1.00 83.88 92 ALA A N 1
ATOM 680 C CA . ALA A 1 92 ? -8.610 4.303 5.188 1.00 83.88 92 ALA A CA 1
ATOM 681 C C . ALA A 1 92 ? -9.712 3.455 5.848 1.00 83.88 92 ALA A C 1
ATOM 683 O O . ALA A 1 92 ? -10.600 3.999 6.509 1.00 83.88 92 ALA A O 1
ATOM 684 N N . SER A 1 93 ? -9.627 2.128 5.737 1.00 81.44 93 SER A N 1
ATOM 685 C CA . SER A 1 93 ? -10.545 1.197 6.397 1.00 81.44 93 SER A CA 1
ATOM 686 C C . SER A 1 93 ? -10.477 1.326 7.920 1.00 81.44 93 SER A C 1
ATOM 688 O O . SER A 1 93 ? -11.507 1.458 8.568 1.00 81.44 93 SER A O 1
ATOM 690 N N . VAL A 1 94 ? -9.282 1.365 8.515 1.00 81.56 94 VAL A N 1
ATOM 691 C CA . VAL A 1 94 ? -9.107 1.538 9.969 1.00 81.56 94 VAL A CA 1
ATOM 692 C C . VAL A 1 94 ? -9.569 2.922 10.436 1.00 81.56 94 VAL A C 1
ATOM 694 O O . VAL A 1 94 ? -10.167 3.039 11.501 1.00 81.56 94 VAL A O 1
ATOM 697 N N . ALA A 1 95 ? -9.329 3.973 9.649 1.00 83.25 95 ALA A N 1
ATOM 698 C CA . ALA A 1 95 ? -9.749 5.331 9.987 1.00 83.25 95 ALA A CA 1
ATOM 699 C C . ALA A 1 95 ? -11.278 5.519 9.940 1.00 83.25 95 ALA A C 1
ATOM 701 O O . ALA A 1 95 ? -11.816 6.362 10.658 1.00 83.25 95 ALA A O 1
ATOM 702 N N . THR A 1 96 ? -11.978 4.752 9.100 1.00 82.75 96 THR A N 1
ATOM 703 C CA . THR A 1 96 ? -13.440 4.832 8.927 1.00 82.75 96 THR A CA 1
ATOM 704 C C . THR A 1 96 ? -14.199 3.816 9.781 1.00 82.75 96 THR A C 1
ATOM 706 O O . THR A 1 96 ? -15.305 4.101 10.250 1.00 82.75 96 THR A O 1
ATOM 709 N N . ALA A 1 97 ? -13.612 2.649 10.039 1.00 69.19 97 ALA A N 1
ATOM 710 C CA . ALA A 1 97 ? -14.182 1.615 10.887 1.00 69.19 97 ALA A CA 1
ATOM 711 C C . ALA A 1 97 ? -13.961 1.972 12.365 1.00 69.19 97 ALA A C 1
ATOM 713 O O . ALA A 1 97 ? -12.927 1.649 12.926 1.00 69.19 97 ALA A O 1
ATOM 714 N N . GLY A 1 98 ? -14.940 2.635 12.993 1.00 66.75 98 GLY A N 1
ATOM 715 C CA . GLY A 1 98 ? -14.874 3.206 14.351 1.00 66.75 98 GLY A CA 1
ATOM 716 C C . GLY A 1 98 ? -14.141 2.398 15.445 1.00 66.75 98 GLY A C 1
ATOM 717 O O . GLY A 1 98 ? -12.919 2.353 15.512 1.00 66.75 98 GLY A O 1
ATOM 718 N N . ARG A 1 99 ? -14.859 1.856 16.440 1.00 59.09 99 ARG A N 1
ATOM 719 C CA . ARG A 1 99 ? -14.242 1.239 17.637 1.00 59.09 99 ARG A CA 1
ATOM 720 C C . ARG A 1 99 ? -13.860 -0.231 17.382 1.00 59.09 99 ARG A C 1
ATOM 722 O O . ARG A 1 99 ? -14.346 -1.124 18.070 1.00 59.09 99 ARG A O 1
ATOM 729 N N . VAL A 1 100 ? -13.042 -0.497 16.364 1.00 61.06 100 VAL A N 1
ATOM 730 C CA . VAL A 1 100 ? -12.527 -1.849 16.073 1.00 61.06 100 VAL A CA 1
ATOM 731 C C . VAL A 1 100 ? -11.369 -2.170 17.023 1.00 61.06 100 VAL A C 1
ATOM 733 O O . VAL A 1 100 ? -10.577 -1.294 17.373 1.00 61.06 100 VAL A O 1
ATOM 736 N N . LYS A 1 101 ? -11.267 -3.426 17.480 1.00 65.00 101 LYS A N 1
ATOM 737 C CA . LYS A 1 101 ? -10.118 -3.886 18.275 1.00 65.00 101 LYS A CA 1
ATOM 738 C C . LYS A 1 101 ? -8.855 -3.771 17.423 1.00 65.00 101 LYS A C 1
ATOM 740 O O . LYS A 1 101 ? -8.664 -4.535 16.484 1.00 65.00 101 LYS A O 1
ATOM 745 N N . THR A 1 102 ? -7.998 -2.813 17.748 1.00 73.69 102 THR A N 1
ATOM 746 C CA . THR A 1 102 ? -6.713 -2.639 17.069 1.00 73.69 102 THR A CA 1
ATOM 747 C C . THR A 1 102 ? -5.761 -3.773 17.442 1.00 73.69 102 THR A C 1
ATOM 749 O O . THR A 1 102 ? -5.814 -4.299 18.556 1.00 73.69 102 THR A O 1
ATOM 752 N N . PHE A 1 103 ? -4.842 -4.121 16.538 1.00 78.62 103 PHE A N 1
ATOM 753 C CA . PHE A 1 103 ? -3.792 -5.116 16.795 1.00 78.62 103 PHE A CA 1
ATOM 754 C C . PHE A 1 103 ? -3.021 -4.829 18.092 1.00 78.62 103 PHE A C 1
ATOM 756 O O . PHE A 1 103 ? -2.752 -5.733 18.875 1.00 78.62 103 PHE A O 1
ATOM 763 N N . VAL A 1 104 ? -2.749 -3.549 18.365 1.00 80.12 104 VAL A N 1
ATOM 764 C CA . VAL A 1 104 ? -2.068 -3.092 19.587 1.00 80.12 104 VAL A CA 1
ATOM 765 C C . VAL A 1 104 ? -2.868 -3.436 20.847 1.00 80.12 104 VAL A C 1
ATOM 767 O O . VAL A 1 104 ? -2.289 -3.831 21.853 1.00 80.12 104 VAL A O 1
ATOM 770 N N . SER A 1 105 ? -4.200 -3.331 20.794 1.00 82.00 105 SER A N 1
ATOM 771 C CA . SER A 1 105 ? -5.071 -3.702 21.912 1.00 82.00 105 SER A CA 1
ATOM 772 C C . SER A 1 105 ? -5.251 -5.215 22.053 1.00 82.00 105 SER A C 1
ATOM 774 O O . SER A 1 105 ? -5.512 -5.676 23.162 1.00 82.00 105 SER A O 1
ATOM 776 N N . ALA A 1 106 ? -5.178 -5.973 20.957 1.00 85.12 106 ALA A N 1
ATOM 777 C CA . ALA A 1 106 ? -5.381 -7.421 20.961 1.00 85.12 106 ALA A CA 1
ATOM 778 C C . ALA A 1 106 ? -4.109 -8.195 21.349 1.00 85.12 106 ALA A C 1
ATOM 780 O O . ALA A 1 106 ? -4.175 -9.141 22.132 1.00 85.12 106 ALA A O 1
ATOM 781 N N . HIS A 1 107 ? -2.951 -7.768 20.839 1.00 86.81 107 HIS A N 1
ATOM 782 C CA . HIS A 1 107 ? -1.655 -8.422 21.027 1.00 86.81 107 HIS A CA 1
ATOM 783 C C . HIS A 1 107 ? -0.560 -7.408 21.409 1.00 86.81 107 HIS A C 1
ATOM 785 O O . HIS A 1 107 ? 0.389 -7.192 20.647 1.00 86.81 107 HIS A O 1
ATOM 791 N N . PRO A 1 108 ? -0.642 -6.792 22.605 1.00 87.62 108 PRO A N 1
ATOM 792 C CA . PRO A 1 108 ? 0.279 -5.731 23.014 1.00 87.62 108 PRO A CA 1
ATOM 793 C C . PRO A 1 108 ? 1.742 -6.191 23.067 1.00 87.62 108 PRO A C 1
ATOM 795 O O . PRO A 1 108 ? 2.633 -5.444 22.673 1.00 87.62 108 PRO A O 1
ATOM 798 N N . SER A 1 109 ? 2.011 -7.432 23.487 1.00 89.94 109 SER A N 1
ATOM 799 C CA . SER A 1 109 ? 3.372 -7.988 23.534 1.00 89.94 109 SER A CA 1
ATOM 800 C C . SER A 1 109 ? 4.027 -8.052 22.152 1.00 89.94 109 SER A C 1
ATOM 802 O O . SER A 1 109 ? 5.180 -7.654 22.000 1.00 89.94 109 SER A O 1
ATOM 804 N N . VAL A 1 110 ? 3.283 -8.500 21.136 1.00 88.56 110 VAL A N 1
ATOM 805 C CA . VAL A 1 110 ? 3.769 -8.571 19.753 1.00 88.56 110 VAL A CA 1
ATOM 806 C C . VAL A 1 110 ? 3.959 -7.165 19.191 1.00 88.56 110 VAL A C 1
ATOM 808 O O . VAL A 1 110 ? 4.989 -6.888 18.588 1.00 88.56 110 VAL A O 1
ATOM 811 N N . ALA A 1 111 ? 3.026 -6.245 19.448 1.00 87.25 111 ALA A N 1
ATOM 812 C CA . ALA A 1 111 ? 3.153 -4.856 19.011 1.00 87.25 111 ALA A CA 1
ATOM 813 C C . ALA A 1 111 ? 4.414 -4.174 19.578 1.00 87.25 111 ALA A C 1
ATOM 815 O O . ALA A 1 111 ? 5.146 -3.527 18.828 1.00 87.25 111 ALA A O 1
ATOM 816 N N . TYR A 1 112 ? 4.716 -4.363 20.868 1.00 90.31 112 TYR A N 1
ATOM 817 C CA . TYR A 1 112 ? 5.945 -3.835 21.469 1.00 90.31 112 TYR A CA 1
ATOM 818 C C . TYR A 1 112 ? 7.204 -4.489 20.906 1.00 90.31 112 TYR A C 1
ATOM 820 O O . TYR A 1 112 ? 8.182 -3.787 20.667 1.00 90.31 112 TYR A O 1
ATOM 828 N N . LEU A 1 113 ? 7.180 -5.801 20.651 1.00 93.06 113 LEU A N 1
ATOM 829 C CA . LEU A 1 113 ? 8.299 -6.503 20.021 1.00 93.06 113 LEU A CA 1
ATOM 830 C C . LEU A 1 113 ? 8.594 -5.937 18.624 1.00 93.06 113 LEU A C 1
ATOM 832 O O . LEU A 1 113 ? 9.748 -5.659 18.310 1.00 93.06 113 LEU A O 1
ATOM 836 N N . LEU A 1 114 ? 7.560 -5.725 17.803 1.00 90.81 114 LEU A N 1
ATOM 837 C CA . LEU A 1 114 ? 7.703 -5.151 16.461 1.00 90.81 114 LEU A CA 1
ATOM 838 C C . LEU A 1 114 ? 8.216 -3.707 16.521 1.00 90.81 114 LEU A C 1
ATOM 840 O O . LEU A 1 114 ? 9.131 -3.350 15.782 1.00 90.81 114 LEU A O 1
ATOM 844 N N . ALA A 1 115 ? 7.679 -2.887 17.429 1.00 91.12 115 ALA A N 1
ATOM 845 C CA . ALA A 1 115 ? 8.140 -1.514 17.627 1.00 91.12 115 ALA A CA 1
ATOM 846 C C . ALA A 1 115 ? 9.603 -1.462 18.094 1.00 91.12 115 ALA A C 1
ATOM 848 O O . ALA A 1 115 ? 10.390 -0.663 17.585 1.00 91.12 115 ALA A O 1
ATOM 849 N N . PHE A 1 116 ? 9.982 -2.342 19.024 1.00 94.75 116 PHE A N 1
ATOM 850 C CA . PHE A 1 116 ? 11.359 -2.484 19.484 1.00 94.75 116 PHE A CA 1
ATOM 851 C C . PHE A 1 116 ? 12.280 -2.922 18.345 1.00 94.75 116 PHE A C 1
ATOM 853 O O . PHE A 1 116 ? 13.318 -2.301 18.141 1.00 94.75 116 PHE A O 1
ATOM 860 N N . PHE A 1 117 ? 11.880 -3.927 17.562 1.00 93.81 117 PHE A N 1
ATOM 861 C CA . PHE A 1 117 ? 12.639 -4.399 16.407 1.00 93.81 117 PHE A CA 1
ATOM 862 C C . PHE A 1 117 ? 12.876 -3.277 15.390 1.00 93.81 117 PHE A C 1
ATOM 864 O O . PHE A 1 117 ? 14.020 -3.029 15.019 1.00 93.81 117 PHE A O 1
ATOM 871 N N . LEU A 1 118 ? 11.834 -2.534 15.002 1.00 93.62 118 LEU A N 1
ATOM 872 C CA . LEU A 1 118 ? 11.978 -1.413 14.067 1.00 93.62 118 LEU A CA 1
ATOM 873 C C . LEU A 1 118 ? 12.881 -0.312 14.628 1.00 93.62 118 LEU A C 1
ATOM 875 O O . LEU A 1 118 ? 13.794 0.148 13.942 1.00 93.62 118 LEU A O 1
ATOM 879 N N . THR A 1 119 ? 12.688 0.057 15.894 1.00 94.00 119 THR A N 1
ATOM 880 C CA . THR A 1 119 ? 13.530 1.053 16.572 1.00 94.00 119 THR A CA 1
ATOM 881 C C . THR A 1 119 ? 14.990 0.610 16.597 1.00 94.00 119 THR A C 1
ATOM 883 O O . THR A 1 119 ? 15.883 1.398 16.296 1.00 94.00 119 THR A O 1
ATOM 886 N N . TRP A 1 120 ? 15.239 -0.665 16.893 1.00 95.50 120 TRP A N 1
ATOM 887 C CA . TRP A 1 120 ? 16.574 -1.244 16.916 1.00 95.50 120 TRP A CA 1
ATOM 888 C C . TRP A 1 120 ? 17.228 -1.253 15.531 1.00 95.50 120 TRP A C 1
ATOM 890 O O . TRP A 1 120 ? 18.389 -0.866 15.393 1.00 95.50 120 TRP A O 1
ATOM 900 N N . THR A 1 121 ? 16.481 -1.628 14.488 1.00 93.12 121 THR A N 1
ATOM 901 C CA . THR A 1 121 ? 16.992 -1.591 13.108 1.00 93.12 121 THR A CA 1
ATOM 902 C C . THR A 1 121 ? 17.331 -0.169 12.662 1.00 93.12 121 THR A C 1
ATOM 904 O O . THR A 1 121 ? 18.382 0.038 12.065 1.00 93.12 121 THR A O 1
ATOM 907 N N . GLY A 1 122 ? 16.511 0.825 13.022 1.00 92.19 122 GLY A N 1
ATOM 908 C CA . GLY A 1 122 ? 16.793 2.233 12.737 1.00 92.19 122 GLY A CA 1
ATOM 909 C C . GLY A 1 122 ? 17.997 2.768 13.514 1.00 92.19 122 GLY A C 1
ATOM 910 O O . GLY A 1 122 ? 18.839 3.456 12.946 1.00 92.19 122 GLY A O 1
ATOM 911 N N . LEU A 1 123 ? 18.130 2.409 14.794 1.00 95.12 123 LEU A N 1
ATOM 912 C CA . LEU A 1 123 ? 19.262 2.828 15.625 1.00 95.12 123 LEU A CA 1
ATOM 913 C C . LEU A 1 123 ? 20.588 2.235 15.131 1.00 95.12 123 LEU A C 1
ATOM 915 O O . LEU A 1 123 ? 21.626 2.892 15.203 1.00 95.12 123 LEU A O 1
ATOM 919 N N . SER A 1 124 ? 20.540 1.024 14.574 1.00 93.12 124 SER A N 1
ATOM 920 C CA . SER A 1 124 ? 21.706 0.355 13.990 1.00 93.12 124 SER A CA 1
ATOM 921 C C . SER A 1 124 ? 22.300 1.131 12.804 1.00 93.12 124 SER A C 1
ATOM 923 O O . SER A 1 124 ? 23.492 1.003 12.543 1.00 93.12 124 SER A O 1
ATOM 925 N N . LEU A 1 125 ? 21.521 1.999 12.136 1.00 93.94 125 LEU A N 1
ATOM 926 C CA . LEU A 1 125 ? 22.023 2.869 11.061 1.00 93.94 125 LEU A CA 1
ATOM 927 C C . LEU A 1 125 ? 23.035 3.913 11.546 1.00 93.94 125 LEU A C 1
ATOM 929 O O . LEU A 1 125 ? 23.855 4.366 10.755 1.00 93.94 125 LEU A O 1
ATOM 933 N N . VAL A 1 126 ? 23.004 4.290 12.829 1.00 95.69 126 VAL A N 1
ATOM 934 C CA . VAL A 1 126 ? 23.912 5.311 13.388 1.00 95.69 126 VAL A CA 1
ATOM 935 C C . VAL A 1 126 ? 25.371 4.835 13.384 1.00 95.69 126 VAL A C 1
ATOM 937 O O . VAL A 1 126 ? 26.284 5.655 13.354 1.00 95.69 126 VAL A O 1
ATOM 940 N N . TRP A 1 127 ? 25.588 3.519 13.390 1.00 94.94 127 TRP A N 1
ATOM 941 C CA . TRP A 1 127 ? 26.909 2.885 13.454 1.00 94.94 127 TRP A CA 1
ATOM 942 C C . TRP A 1 127 ? 27.159 1.989 12.233 1.00 94.94 127 TRP A C 1
ATOM 944 O O . TRP A 1 127 ? 28.040 1.136 12.270 1.00 94.94 127 TRP A O 1
ATOM 954 N N . ALA A 1 128 ? 26.351 2.133 11.179 1.00 91.75 128 ALA A N 1
ATOM 955 C CA . ALA A 1 128 ? 26.444 1.297 9.992 1.00 91.75 128 ALA A CA 1
ATOM 956 C C . ALA A 1 128 ? 27.561 1.780 9.060 1.00 91.75 128 ALA A C 1
ATOM 958 O O . ALA A 1 128 ? 27.626 2.962 8.724 1.00 91.75 128 ALA A O 1
ATOM 959 N N . ASP A 1 129 ? 28.378 0.841 8.579 1.00 91.19 129 ASP A N 1
ATOM 960 C CA . ASP A 1 129 ? 29.398 1.113 7.561 1.00 91.19 129 ASP A CA 1
ATOM 961 C C . ASP A 1 129 ? 28.766 1.495 6.208 1.00 91.19 129 ASP A C 1
ATOM 963 O O . ASP A 1 129 ? 29.256 2.392 5.522 1.00 91.19 129 ASP A O 1
ATOM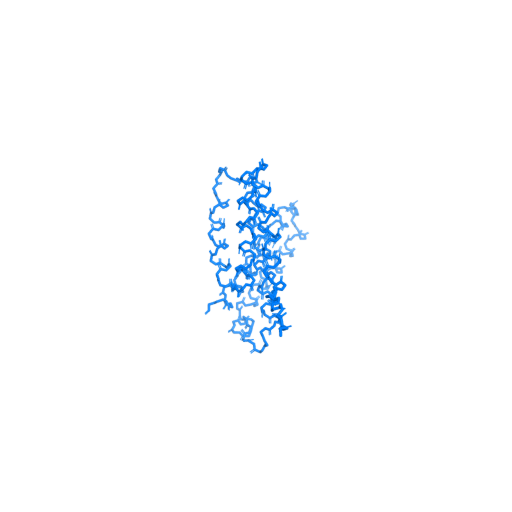 967 N N . SER A 1 130 ? 27.644 0.860 5.838 1.00 90.62 130 SER A N 1
ATOM 968 C CA . SER A 1 130 ? 26.849 1.189 4.646 1.00 90.62 130 SER A CA 1
ATOM 969 C C . SER A 1 130 ? 25.415 1.594 5.011 1.00 90.62 130 SER A C 1
ATOM 971 O O . SER A 1 130 ? 24.513 0.781 5.218 1.00 90.62 130 SER A O 1
ATOM 973 N N . VAL A 1 131 ? 25.174 2.906 5.068 1.00 90.00 131 VAL A N 1
ATOM 974 C CA . VAL A 1 131 ? 23.850 3.457 5.409 1.00 90.00 131 VAL A CA 1
ATOM 975 C C . VAL A 1 131 ? 22.806 3.154 4.322 1.00 90.00 131 VAL A C 1
ATOM 977 O O . VAL A 1 131 ? 21.640 2.938 4.648 1.00 90.00 131 VAL A O 1
ATOM 980 N N . SER A 1 132 ? 23.203 3.099 3.044 1.00 86.69 132 SER A N 1
ATOM 981 C CA . SER A 1 132 ? 22.300 2.824 1.913 1.00 86.69 132 SER A CA 1
ATOM 982 C C . SER A 1 132 ? 21.592 1.476 2.041 1.00 86.69 132 SER A C 1
ATOM 984 O O . SER A 1 132 ? 20.366 1.411 1.959 1.00 86.69 132 SER A O 1
ATOM 986 N N . ASP A 1 133 ? 22.357 0.421 2.312 1.00 88.12 133 ASP A N 1
ATOM 987 C CA . ASP A 1 133 ? 21.846 -0.951 2.392 1.00 88.12 133 ASP A CA 1
ATOM 988 C C . ASP A 1 133 ? 20.977 -1.115 3.646 1.00 88.12 133 ASP A C 1
ATOM 990 O O . ASP A 1 133 ? 19.951 -1.801 3.651 1.00 88.12 133 ASP A O 1
ATOM 994 N N . GLY A 1 134 ? 21.355 -0.408 4.715 1.00 88.75 134 GLY A N 1
ATOM 995 C CA . GLY A 1 134 ? 20.577 -0.325 5.939 1.00 88.75 134 GLY A CA 1
ATOM 996 C C . GLY A 1 134 ? 19.211 0.341 5.738 1.00 88.75 134 GLY A C 1
ATOM 997 O O . GLY A 1 134 ? 18.213 -0.163 6.254 1.00 88.75 134 GLY A O 1
ATOM 998 N N . ILE A 1 135 ? 19.127 1.436 4.971 1.00 91.06 135 ILE A N 1
ATOM 999 C CA . ILE A 1 135 ? 17.847 2.105 4.671 1.00 91.06 135 ILE A CA 1
ATOM 1000 C C . ILE A 1 135 ? 16.914 1.162 3.909 1.00 91.06 135 ILE A C 1
ATOM 1002 O O . ILE A 1 135 ? 15.736 1.060 4.260 1.00 91.06 135 ILE A O 1
ATOM 1006 N N . GLU A 1 136 ? 17.424 0.446 2.905 1.00 87.38 136 GLU A N 1
ATOM 1007 C CA . GLU A 1 136 ? 16.621 -0.521 2.153 1.00 87.38 136 GLU A CA 1
ATOM 1008 C C . GLU A 1 136 ? 16.046 -1.606 3.077 1.00 87.38 136 GLU A C 1
ATOM 1010 O O . GLU A 1 136 ? 14.847 -1.905 3.030 1.00 87.38 136 GLU A O 1
ATOM 1015 N N . ALA A 1 137 ? 16.868 -2.136 3.988 1.00 88.50 137 ALA A N 1
ATOM 1016 C 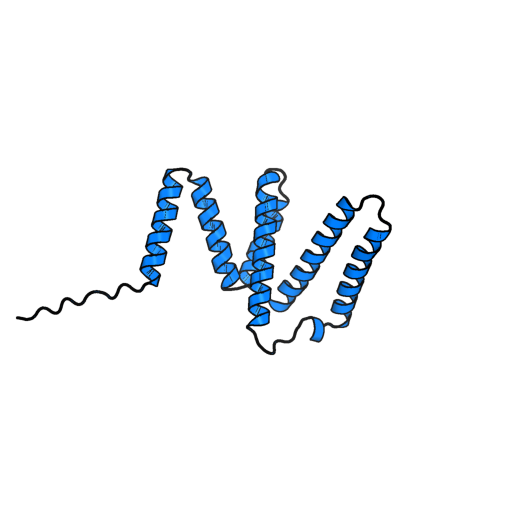CA . ALA A 1 137 ? 16.429 -3.112 4.977 1.00 88.50 137 ALA A CA 1
ATOM 1017 C C . ALA A 1 137 ? 15.364 -2.545 5.933 1.00 88.50 137 ALA A C 1
ATOM 1019 O O . ALA A 1 137 ? 14.347 -3.201 6.167 1.00 88.50 137 ALA A O 1
ATOM 1020 N N . VAL A 1 138 ? 15.554 -1.328 6.454 1.00 92.19 138 VAL A N 1
ATOM 1021 C CA . VAL A 1 138 ? 14.599 -0.668 7.364 1.00 92.19 138 VAL A CA 1
ATOM 1022 C C . VAL A 1 138 ? 13.253 -0.432 6.680 1.00 92.19 138 VAL A C 1
ATOM 1024 O O . VAL A 1 138 ? 12.206 -0.723 7.268 1.00 92.19 138 VAL A O 1
ATOM 1027 N N . VAL A 1 139 ? 13.255 0.042 5.430 1.00 88.69 139 VAL A N 1
ATOM 1028 C CA . VAL A 1 139 ? 12.026 0.233 4.642 1.00 88.69 139 VAL A CA 1
ATOM 1029 C C . VAL A 1 139 ? 11.318 -1.103 4.435 1.00 88.69 139 VAL A C 1
ATOM 1031 O O . VAL A 1 139 ? 10.122 -1.212 4.708 1.00 88.69 139 VAL A O 1
ATOM 1034 N N . ARG A 1 140 ? 12.054 -2.141 4.026 1.00 87.00 140 ARG A N 1
ATOM 1035 C CA . ARG A 1 140 ? 11.502 -3.485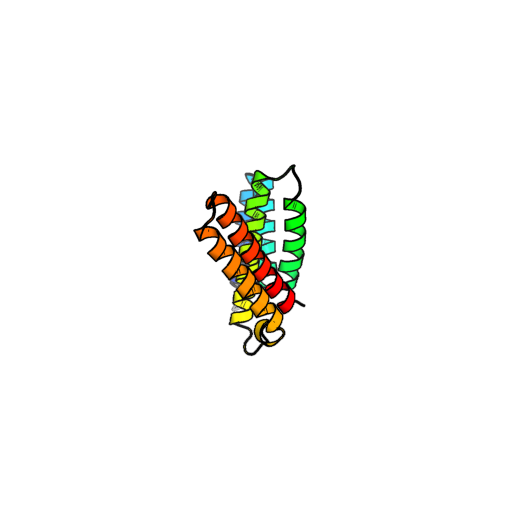 3.820 1.00 87.00 140 ARG A CA 1
ATOM 1036 C C . ARG A 1 140 ? 10.868 -4.045 5.093 1.00 87.00 140 ARG A C 1
ATOM 1038 O O . ARG A 1 140 ? 9.744 -4.539 5.052 1.00 87.00 140 ARG A O 1
ATOM 1045 N N . TYR A 1 141 ? 11.548 -3.944 6.234 1.00 89.81 141 TYR A N 1
ATOM 1046 C CA . TYR A 1 141 ? 11.006 -4.421 7.506 1.00 89.81 141 TYR A CA 1
ATOM 1047 C C . TYR A 1 141 ? 9.793 -3.616 7.969 1.00 89.81 141 TYR A C 1
ATOM 1049 O O . TYR A 1 141 ? 8.834 -4.206 8.460 1.00 89.81 141 TYR A O 1
ATOM 1057 N N . SER A 1 142 ? 9.787 -2.301 7.756 1.00 88.12 142 SER A N 1
ATOM 1058 C CA . SER A 1 142 ? 8.637 -1.451 8.080 1.00 88.12 142 SER A CA 1
ATOM 1059 C C . SER A 1 142 ? 7.402 -1.849 7.268 1.00 88.12 142 SER A C 1
ATOM 1061 O O . SER A 1 142 ? 6.322 -2.017 7.833 1.00 88.12 142 SER A O 1
ATOM 1063 N N . LEU A 1 143 ? 7.566 -2.083 5.961 1.00 86.81 143 LEU A N 1
ATOM 1064 C CA . LEU A 1 143 ? 6.487 -2.561 5.091 1.00 86.81 143 LEU A CA 1
ATOM 1065 C C . LEU A 1 143 ? 5.983 -3.951 5.510 1.00 86.81 143 LEU A C 1
ATOM 1067 O O . LEU A 1 143 ? 4.774 -4.171 5.552 1.00 86.81 143 LEU A O 1
ATOM 1071 N N . ASN A 1 144 ? 6.880 -4.861 5.899 1.00 87.81 144 ASN A N 1
ATOM 1072 C CA . ASN A 1 144 ? 6.494 -6.179 6.408 1.00 87.81 144 ASN A CA 1
ATOM 1073 C C . ASN A 1 144 ? 5.685 -6.088 7.708 1.00 87.81 144 ASN A C 1
ATOM 1075 O O . ASN A 1 144 ? 4.698 -6.803 7.866 1.00 87.81 144 ASN A O 1
ATOM 1079 N N . VAL A 1 145 ? 6.059 -5.192 8.628 1.00 88.25 145 VAL A N 1
ATOM 1080 C CA . VAL A 1 145 ? 5.280 -4.943 9.851 1.00 88.25 145 VAL A CA 1
ATOM 1081 C C . VAL A 1 145 ? 3.878 -4.449 9.510 1.00 88.25 145 VAL A C 1
ATOM 1083 O O . VAL A 1 145 ? 2.911 -4.949 10.078 1.00 88.25 145 VAL A O 1
ATOM 1086 N N . VAL A 1 146 ? 3.744 -3.520 8.558 1.00 86.44 146 VAL A N 1
ATOM 1087 C CA . VAL A 1 146 ? 2.427 -3.057 8.098 1.00 86.44 146 VAL A CA 1
ATOM 1088 C C . VAL A 1 146 ? 1.621 -4.218 7.516 1.00 86.44 146 VAL A C 1
ATOM 1090 O O . VAL A 1 146 ? 0.470 -4.388 7.902 1.00 86.44 146 VAL A O 1
ATOM 1093 N N . LEU A 1 147 ? 2.218 -5.072 6.678 1.00 85.00 147 LEU A N 1
ATOM 1094 C CA . LEU A 1 147 ? 1.537 -6.253 6.134 1.00 85.00 147 LEU A CA 1
ATOM 1095 C C . LEU A 1 147 ? 0.993 -7.181 7.228 1.00 85.00 147 LEU A C 1
ATOM 1097 O O . LEU A 1 147 ? -0.144 -7.631 7.112 1.00 85.00 147 LEU A O 1
ATOM 1101 N N . PHE A 1 148 ? 1.739 -7.416 8.313 1.00 84.38 148 PHE A N 1
ATOM 1102 C CA . PHE A 1 148 ? 1.229 -8.183 9.458 1.00 84.38 148 PHE A CA 1
ATOM 1103 C C . PHE A 1 148 ? -0.044 -7.572 10.054 1.00 84.38 148 PHE A C 1
ATOM 1105 O O . PHE A 1 148 ? -0.981 -8.300 10.385 1.00 84.38 148 PHE A O 1
ATOM 1112 N N . LEU A 1 149 ? -0.095 -6.243 10.174 1.00 84.00 149 LEU A N 1
ATOM 1113 C CA . LEU A 1 149 ? -1.278 -5.543 10.673 1.00 84.00 149 LEU A CA 1
ATOM 1114 C C . LEU A 1 149 ? -2.458 -5.682 9.709 1.00 84.00 149 LEU A C 1
ATOM 1116 O O . LEU A 1 149 ? -3.569 -5.946 10.163 1.00 84.00 149 LEU A O 1
ATOM 1120 N N . ILE A 1 150 ? -2.211 -5.550 8.401 1.00 84.44 150 ILE A N 1
ATOM 1121 C CA . ILE A 1 150 ? -3.235 -5.715 7.360 1.00 84.44 150 ILE A CA 1
ATOM 1122 C C . ILE A 1 150 ? -3.840 -7.117 7.439 1.00 84.44 150 ILE A C 1
ATOM 1124 O O . ILE A 1 150 ? -5.060 -7.244 7.522 1.00 84.44 150 ILE A O 1
ATOM 1128 N N . VAL A 1 151 ? -2.997 -8.154 7.484 1.00 85.00 151 VAL A N 1
ATOM 1129 C CA . VAL A 1 151 ? -3.426 -9.557 7.593 1.00 85.00 151 VAL A CA 1
ATOM 1130 C C . VAL A 1 151 ? -4.282 -9.771 8.841 1.00 85.00 151 VAL A C 1
ATOM 1132 O O . VAL A 1 151 ? -5.353 -10.355 8.739 1.00 85.00 151 VAL A O 1
ATOM 1135 N N . PHE A 1 152 ? -3.856 -9.260 10.002 1.00 84.56 152 PHE A N 1
ATOM 1136 C CA . PHE A 1 152 ? -4.631 -9.389 11.240 1.00 84.56 152 PHE A CA 1
ATOM 1137 C C . PHE A 1 152 ? -5.999 -8.710 11.166 1.00 84.56 152 PHE A C 1
ATOM 1139 O O . PHE A 1 152 ? -6.955 -9.192 11.752 1.00 84.56 152 PHE A O 1
ATOM 1146 N N . THR A 1 153 ? -6.098 -7.557 10.508 1.00 79.69 153 THR A N 1
ATOM 1147 C CA . THR A 1 153 ? -7.385 -6.857 10.393 1.00 79.69 153 THR A CA 1
ATOM 1148 C C . THR A 1 153 ? -8.294 -7.424 9.309 1.00 79.69 153 THR A C 1
ATOM 1150 O O . THR A 1 153 ? -9.492 -7.160 9.347 1.00 79.69 153 THR A O 1
ATOM 1153 N N . ALA A 1 154 ? -7.731 -8.137 8.331 1.00 77.75 154 ALA A N 1
ATOM 1154 C CA . ALA A 1 154 ? -8.473 -8.711 7.213 1.00 77.75 154 ALA A CA 1
ATOM 1155 C C . ALA A 1 154 ? -9.071 -10.094 7.535 1.00 77.75 154 ALA A C 1
ATOM 1157 O O . ALA A 1 154 ? -10.034 -10.492 6.884 1.00 77.75 154 ALA A O 1
ATOM 1158 N N . VAL A 1 155 ? -8.505 -10.819 8.509 1.00 74.31 155 VAL A N 1
ATOM 1159 C CA . VAL A 1 155 ? -8.917 -12.176 8.927 1.00 74.31 155 VAL A CA 1
ATOM 1160 C C . VAL A 1 155 ? -9.595 -12.138 10.290 1.00 74.31 155 VAL A C 1
ATOM 1162 O O . VAL A 1 155 ? -10.683 -12.743 10.417 1.00 74.31 155 VAL A O 1
#

Foldseek 3Di:
DDDDPPDPPPPPVVVVVVVVVVVLVVVCVVPVVVSVVVVVLVVLLVVCLVALLVLLVVLVVLVVVCPDPVCPPPSVVVSVVSLVSSLVSLVVVVVPVPPDCAPCNVPVVVVVVLVVVLVVLVVVLVVDPDNPVSVVVSVVSVSVVSSVRSVVVND

Sequence (155 aa):
MTSRLAMPVVRLEYLVVAVFALAVGLLAGVDPVLALVVTLALGFVLVTMADVTVGLCLFALLTFVDQLPQLDDASLWLTKFAGALLAASWFASVATAGRVKTFVSAHPSVAYLLAFFLTWTGLSLVWADSVSDGIEAVVRYSLNVVLFLIVFTAV

Secondary structure (DSSP, 8-state):
-----------HHHHHHHHHHHHHHHHHHH-HHHHHHHHHHHHHHHHHHH-HHHHHHHHHHHHHHTT-TTSHHHHHHHHHHHHHHHHHHHHHHHHHSTT---HHHH-HHHHHHHHHHHHHHHHHGGG-S-HHHHHHHHHHHHHHHHHHHHHHHH-

pLDDT: mean 82.53, std 10.02, range [44.41, 95.69]